Protein AF-A0A967R599-F1 (afdb_monomer)

Foldseek 3Di:
DALLVVCVVLPQAAQAEEEEEDDDPVSSVSNLVSSVVRNYAYEYDYPPDDPVVVVVSCVVQLHQWYQHNNDIDGDPGDHGDDGQFRYWYWDPDPDDDTDTDTDGD

pLDDT: mean 87.46, std 14.11, range [46.03, 98.25]

Nearest PDB structures (foldseek):
  7wew-assembly1_A  TM=8.586E-01  e=8.629E-07  Streptomyces noursei
  8glc-assembly1_B  TM=7.553E-01  e=8.028E-06  Actinoplanes
  5n9w-assembly2_B  TM=7.650E-01  e=1.449E-05  Streptomyces sp.
  5c5h-assembly1_A  TM=7.535E-01  e=5.072E-06  Escherichia coli K-12
  6vhu-assembly2_B  TM=7.186E-01  e=7.469E-05  Klebsiella oxytoca

Structure (mmCIF, N/CA/C/O backbone):
data_AF-A0A967R599-F1
#
_entry.id   AF-A0A967R599-F1
#
loop_
_atom_site.group_PDB
_atom_site.id
_atom_site.type_symbol
_atom_site.label_atom_id
_atom_site.label_alt_id
_atom_site.label_comp_id
_atom_site.label_asym_id
_atom_site.label_entity_id
_atom_site.label_seq_id
_atom_site.pdbx_PDB_ins_code
_atom_site.Cartn_x
_atom_site.Cartn_y
_atom_site.Cartn_z
_atom_site.occupancy
_atom_site.B_iso_or_equiv
_atom_site.auth_seq_id
_atom_site.auth_comp_id
_atom_site.auth_asym_id
_atom_site.auth_atom_id
_atom_site.pdbx_PDB_model_num
ATOM 1 N N . ILE A 1 1 ? -6.708 -11.224 -14.128 1.00 74.31 1 ILE A N 1
ATOM 2 C CA . ILE A 1 1 ? -7.039 -10.613 -12.822 1.00 74.31 1 ILE A CA 1
ATOM 3 C C . ILE A 1 1 ? -6.310 -9.278 -12.775 1.00 74.31 1 ILE A C 1
ATOM 5 O O . ILE A 1 1 ? -5.097 -9.283 -12.961 1.00 74.31 1 ILE A O 1
ATOM 9 N N . GLY A 1 2 ? -7.021 -8.155 -12.669 1.00 92.75 2 GLY A N 1
ATOM 10 C CA . GLY A 1 2 ? -6.388 -6.825 -12.622 1.00 92.75 2 GLY A CA 1
ATOM 11 C C . GLY A 1 2 ? -5.787 -6.520 -11.244 1.00 92.75 2 GLY A C 1
ATOM 12 O O . GLY A 1 2 ? -6.181 -7.140 -10.258 1.00 92.75 2 GLY A O 1
ATOM 13 N N . LEU A 1 3 ? -4.883 -5.540 -11.141 1.00 95.31 3 LEU A N 1
ATOM 14 C CA . LEU A 1 3 ? -4.215 -5.197 -9.872 1.00 95.31 3 LEU A CA 1
ATOM 15 C C . LEU A 1 3 ? -5.211 -4.857 -8.745 1.00 95.31 3 LEU A C 1
ATOM 17 O O . LEU A 1 3 ? -5.090 -5.359 -7.632 1.00 95.31 3 LEU A O 1
ATOM 21 N N . GLY A 1 4 ? -6.261 -4.082 -9.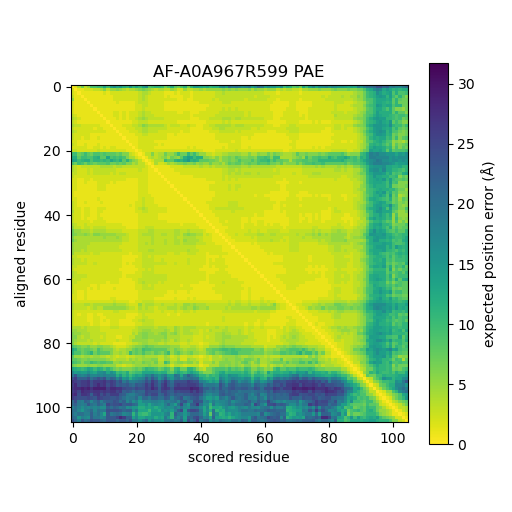037 1.00 95.69 4 GLY A N 1
ATOM 22 C CA . GLY A 1 4 ? -7.300 -3.753 -8.048 1.00 95.69 4 GLY A CA 1
ATOM 23 C C . GLY A 1 4 ? -8.132 -4.959 -7.589 1.00 95.69 4 GLY A C 1
ATOM 24 O O . GLY A 1 4 ? -8.656 -4.976 -6.479 1.00 95.69 4 GLY A O 1
ATOM 25 N N . GLU A 1 5 ? -8.267 -5.987 -8.424 1.00 96.38 5 GLU A N 1
ATOM 26 C CA . GLU A 1 5 ? -8.946 -7.236 -8.063 1.00 96.38 5 GLU A CA 1
ATOM 27 C C . GLU A 1 5 ? -8.036 -8.114 -7.193 1.00 96.38 5 GLU A C 1
ATOM 29 O O . GLU A 1 5 ? -8.480 -8.635 -6.172 1.00 96.38 5 GLU A O 1
ATOM 34 N N . GLN A 1 6 ? -6.741 -8.185 -7.522 1.00 97.50 6 GLN A N 1
ATOM 35 C CA . GLN A 1 6 ? -5.735 -8.846 -6.685 1.00 97.50 6 GLN A CA 1
ATOM 36 C C . GLN A 1 6 ? -5.655 -8.216 -5.288 1.00 97.50 6 GLN A C 1
ATOM 38 O O . GLN A 1 6 ? -5.615 -8.937 -4.294 1.00 97.50 6 GLN A O 1
ATOM 43 N N . LEU A 1 7 ? -5.693 -6.882 -5.197 1.00 97.94 7 LEU A N 1
ATOM 44 C CA . LEU A 1 7 ? -5.690 -6.159 -3.923 1.00 97.94 7 LEU A CA 1
ATOM 45 C C . LEU A 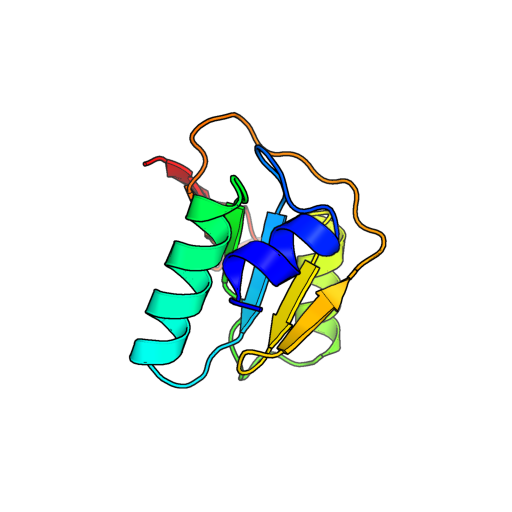1 7 ? -6.905 -6.519 -3.055 1.00 97.94 7 LEU A C 1
ATOM 47 O O . LEU A 1 7 ? -6.748 -6.846 -1.878 1.00 97.94 7 LEU A O 1
ATOM 51 N N . ARG A 1 8 ? -8.112 -6.552 -3.633 1.00 97.50 8 ARG A N 1
ATOM 52 C CA . ARG A 1 8 ? -9.315 -6.989 -2.902 1.00 97.50 8 ARG A CA 1
ATOM 53 C C . ARG A 1 8 ? -9.225 -8.452 -2.470 1.00 97.50 8 ARG A C 1
ATOM 55 O O . ARG A 1 8 ? -9.576 -8.769 -1.336 1.00 97.50 8 ARG A O 1
ATOM 62 N N . ALA A 1 9 ? -8.70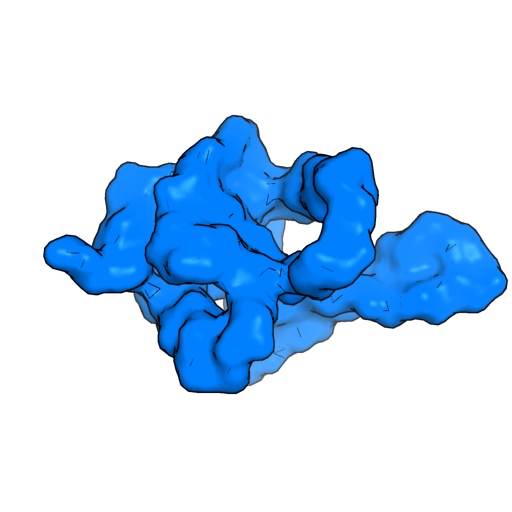0 -9.329 -3.328 1.00 97.25 9 ALA A N 1
ATOM 63 C CA . ALA A 1 9 ? -8.522 -10.746 -3.011 1.00 97.25 9 ALA A CA 1
ATOM 64 C C . ALA A 1 9 ? -7.587 -10.974 -1.810 1.00 97.25 9 ALA A C 1
ATOM 66 O O . ALA A 1 9 ? -7.794 -11.909 -1.038 1.00 97.25 9 ALA A O 1
ATOM 67 N N . VAL A 1 10 ? -6.595 -10.100 -1.604 1.00 96.69 10 VAL A N 1
ATOM 68 C CA . VAL A 1 10 ? -5.712 -10.151 -0.427 1.00 96.69 10 VAL A CA 1
ATOM 69 C C . VAL A 1 10 ? -6.235 -9.362 0.775 1.00 96.69 10 VAL A C 1
ATOM 71 O O . VAL A 1 10 ? -5.534 -9.281 1.781 1.00 96.69 10 VAL A O 1
ATOM 74 N N . GLY A 1 11 ? -7.469 -8.854 0.733 1.00 95.25 11 GLY A N 1
ATOM 75 C CA . GLY A 1 11 ? -8.142 -8.228 1.875 1.00 95.25 11 GLY A CA 1
ATOM 76 C C . GLY A 1 11 ? -7.984 -6.711 1.980 1.00 95.25 11 GLY A C 1
ATOM 77 O O . GLY A 1 11 ? -8.266 -6.157 3.044 1.00 95.25 11 GLY A O 1
ATOM 78 N N . VAL A 1 12 ? -7.548 -6.036 0.913 1.00 97.56 12 VAL A N 1
ATOM 79 C CA . VAL A 1 12 ? -7.617 -4.571 0.834 1.00 97.56 12 VAL A CA 1
ATOM 80 C C . VAL A 1 12 ? -9.080 -4.152 0.696 1.00 97.56 12 VAL A C 1
ATOM 82 O O . VAL A 1 12 ? -9.814 -4.672 -0.146 1.00 97.56 12 VAL A O 1
ATOM 85 N N . GLY A 1 13 ? -9.485 -3.216 1.546 1.00 94.50 13 GLY A N 1
ATOM 86 C CA . GLY A 1 13 ? -10.804 -2.598 1.578 1.00 94.50 13 GLY A CA 1
ATOM 87 C C . GLY A 1 13 ? -10.691 -1.180 2.131 1.00 94.50 13 GLY A C 1
ATOM 88 O O . GLY A 1 13 ? -9.585 -0.650 2.232 1.00 94.50 13 GLY A O 1
ATOM 89 N N . GLU A 1 14 ? -11.819 -0.590 2.518 1.00 96.06 14 GLU A N 1
ATOM 90 C CA . GLU A 1 14 ? -11.890 0.798 2.987 1.00 96.06 14 GLU A CA 1
ATOM 91 C C . GLU A 1 14 ? -10.855 1.111 4.083 1.00 96.06 14 GLU A C 1
ATOM 93 O O . GLU A 1 14 ? -10.771 0.420 5.103 1.00 96.06 14 GLU A O 1
ATOM 98 N N . GLY A 1 15 ? -10.027 2.127 3.831 1.00 95.19 15 GLY A N 1
ATOM 99 C CA . GLY A 1 15 ? -9.013 2.623 4.758 1.00 95.19 15 GLY A CA 1
ATOM 100 C C . GLY A 1 15 ? -7.788 1.718 4.925 1.00 95.19 15 GLY A C 1
ATOM 101 O O . GLY A 1 15 ? -6.916 2.036 5.731 1.00 95.19 15 GLY A O 1
ATOM 102 N N . ALA A 1 16 ? -7.686 0.591 4.212 1.00 97.62 16 ALA A N 1
ATOM 103 C CA . ALA A 1 16 ? -6.576 -0.350 4.371 1.00 97.62 16 ALA A CA 1
ATOM 104 C C . ALA A 1 16 ? -5.259 0.212 3.786 1.00 97.62 16 ALA A C 1
ATOM 106 O O . ALA A 1 16 ? -5.201 0.457 2.580 1.00 97.62 16 ALA A O 1
ATOM 107 N N . PRO A 1 17 ? -4.182 0.372 4.578 1.00 97.75 17 PRO A N 1
ATOM 108 C CA . PRO A 1 17 ? -2.903 0.850 4.071 1.00 97.75 17 PRO A CA 1
ATOM 109 C C . PRO A 1 17 ? -2.213 -0.198 3.191 1.00 97.75 17 PRO A C 1
ATOM 111 O O . PRO A 1 17 ? -2.131 -1.381 3.538 1.00 97.75 17 PRO A O 1
ATOM 114 N N . VAL A 1 18 ? -1.690 0.252 2.053 1.00 98.19 18 VAL A N 1
ATOM 115 C CA . VAL A 1 18 ? -0.979 -0.563 1.067 1.00 98.19 18 VAL A CA 1
ATOM 116 C C . VAL 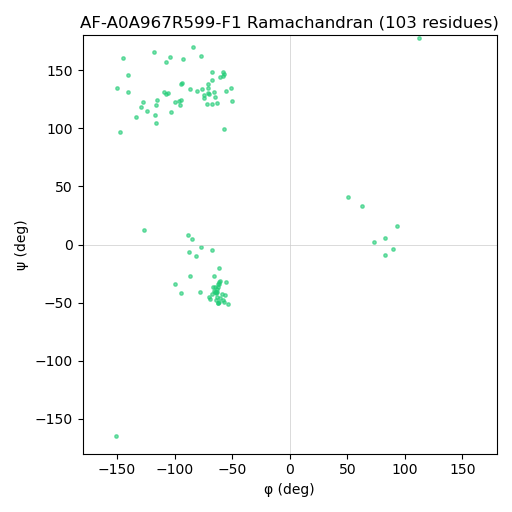A 1 18 ? 0.347 0.103 0.727 1.00 98.19 18 VAL A C 1
ATOM 118 O O . VAL A 1 18 ? 0.381 1.208 0.190 1.00 98.19 18 VAL A O 1
ATOM 121 N N . GLY A 1 19 ? 1.449 -0.590 1.010 1.00 97.31 19 GLY A N 1
ATOM 122 C CA . GLY A 1 19 ? 2.772 -0.171 0.554 1.00 97.31 19 GLY A CA 1
ATOM 123 C C . GLY A 1 19 ? 2.873 -0.234 -0.961 1.00 97.31 19 GLY A C 1
ATOM 124 O O . GLY A 1 19 ? 2.527 -1.257 -1.540 1.00 97.31 19 GLY A O 1
ATOM 125 N N . VAL A 1 20 ? 3.367 0.822 -1.595 1.00 96.88 20 VAL A N 1
ATOM 126 C CA . VAL A 1 20 ? 3.579 0.880 -3.043 1.00 96.88 20 VAL A CA 1
ATOM 127 C C . VAL A 1 20 ? 5.033 1.225 -3.319 1.00 96.88 20 VAL A C 1
ATOM 129 O O . VAL A 1 20 ? 5.487 2.327 -3.011 1.00 96.88 20 VAL A O 1
ATOM 132 N N . ARG A 1 21 ? 5.751 0.276 -3.920 1.00 94.88 21 ARG A N 1
ATOM 133 C CA . ARG A 1 21 ? 7.093 0.455 -4.467 1.00 94.88 21 ARG A CA 1
ATOM 134 C C . ARG A 1 21 ? 7.043 0.217 -5.972 1.00 94.88 21 ARG A C 1
ATOM 136 O O . ARG A 1 21 ? 6.824 -0.900 -6.431 1.00 94.88 21 ARG A O 1
ATOM 143 N N . ALA A 1 22 ? 7.245 1.283 -6.734 1.00 85.06 22 ALA A N 1
ATOM 144 C CA . ALA A 1 22 ? 7.342 1.233 -8.185 1.00 85.06 22 ALA A CA 1
ATOM 145 C C . ALA A 1 22 ? 8.446 2.187 -8.654 1.00 85.06 22 ALA A C 1
ATOM 147 O O . ALA A 1 22 ? 8.707 3.214 -8.018 1.00 85.06 22 ALA A O 1
ATOM 148 N N . VAL A 1 23 ? 9.129 1.800 -9.729 1.00 77.31 23 VAL A N 1
ATOM 149 C CA . VAL A 1 23 ? 10.293 2.519 -10.267 1.00 77.31 23 VAL A CA 1
ATOM 150 C C . VAL A 1 23 ? 9.888 3.383 -11.464 1.00 77.31 23 VAL A C 1
ATOM 152 O O . VAL A 1 23 ? 10.391 4.497 -11.606 1.00 77.31 23 VAL A O 1
ATOM 155 N N . ASP A 1 24 ? 8.922 2.913 -12.257 1.00 82.12 24 ASP A N 1
ATOM 156 C CA . ASP A 1 24 ? 8.402 3.611 -13.430 1.00 82.12 24 ASP A CA 1
ATOM 157 C C . ASP A 1 24 ? 7.165 4.460 -13.110 1.00 82.12 24 ASP A C 1
ATOM 159 O O . ASP A 1 24 ? 6.256 4.046 -12.389 1.00 82.12 24 ASP A O 1
ATOM 163 N N . GLY A 1 25 ? 7.098 5.664 -13.688 1.00 80.50 25 GLY A N 1
ATOM 164 C CA . GLY A 1 25 ? 6.016 6.618 -13.413 1.00 80.50 25 GLY A CA 1
ATOM 165 C C . GLY A 1 25 ? 4.622 6.111 -13.802 1.00 80.50 25 GLY A C 1
ATOM 166 O O . GLY A 1 25 ? 3.650 6.398 -13.106 1.00 80.50 25 GLY A O 1
ATOM 167 N N . ALA A 1 26 ? 4.512 5.323 -14.877 1.00 89.56 26 ALA A N 1
ATOM 168 C CA . ALA A 1 26 ? 3.245 4.706 -15.275 1.00 89.56 26 ALA A CA 1
ATOM 169 C C . ALA A 1 26 ? 2.787 3.648 -14.258 1.00 89.56 26 ALA A C 1
ATOM 171 O O . ALA A 1 26 ? 1.619 3.638 -13.866 1.00 89.56 26 ALA A O 1
ATOM 172 N N . ASP A 1 27 ? 3.713 2.823 -13.770 1.00 90.19 27 ASP A N 1
ATOM 173 C CA . ASP A 1 27 ? 3.424 1.778 -12.787 1.00 90.19 27 ASP A CA 1
ATOM 174 C C . ASP A 1 27 ? 3.021 2.363 -11.438 1.00 90.19 27 ASP A C 1
ATOM 176 O O . ASP A 1 27 ? 2.104 1.853 -10.796 1.00 90.19 27 ASP A O 1
ATOM 180 N N . VAL A 1 28 ? 3.638 3.480 -11.037 1.00 89.81 28 VAL A N 1
ATOM 181 C CA . VAL A 1 28 ? 3.218 4.241 -9.854 1.00 89.81 28 VAL A CA 1
ATOM 182 C C . VAL A 1 28 ? 1.749 4.653 -9.985 1.00 89.81 28 VAL A C 1
ATOM 184 O O . VAL A 1 28 ? 0.955 4.387 -9.084 1.00 89.81 28 VAL A O 1
ATOM 187 N N . MET A 1 29 ? 1.355 5.239 -11.119 1.00 93.62 29 MET A N 1
ATOM 188 C CA . MET A 1 29 ? -0.026 5.685 -11.335 1.00 93.62 29 MET A CA 1
ATOM 189 C C . MET A 1 29 ? -1.021 4.519 -11.366 1.00 93.62 29 MET A C 1
ATOM 191 O O . MET A 1 29 ? -2.099 4.612 -10.773 1.00 93.62 29 MET A O 1
ATOM 195 N N . ILE A 1 30 ? -0.665 3.404 -12.010 1.00 95.12 30 ILE A N 1
ATOM 196 C CA . ILE A 1 30 ? -1.488 2.185 -12.036 1.00 95.12 30 ILE A CA 1
ATOM 197 C C . ILE A 1 30 ? -1.643 1.617 -10.622 1.00 95.12 30 ILE A C 1
ATOM 199 O O . ILE A 1 30 ? -2.756 1.290 -10.210 1.00 95.12 30 ILE A O 1
ATOM 203 N N . ALA A 1 31 ? -0.557 1.534 -9.852 1.00 95.56 31 ALA A N 1
ATOM 204 C CA . ALA A 1 31 ? -0.591 1.024 -8.489 1.00 95.56 31 ALA A CA 1
ATOM 205 C C . ALA A 1 31 ? -1.442 1.906 -7.569 1.00 95.56 31 ALA A C 1
ATOM 207 O O . ALA A 1 31 ? -2.315 1.391 -6.871 1.00 95.56 31 ALA A O 1
ATOM 208 N N . MET A 1 32 ? -1.250 3.226 -7.606 1.00 95.25 32 MET A N 1
ATOM 209 C CA . MET A 1 32 ? -2.016 4.170 -6.786 1.00 95.25 32 MET A CA 1
ATOM 210 C C . MET A 1 32 ? -3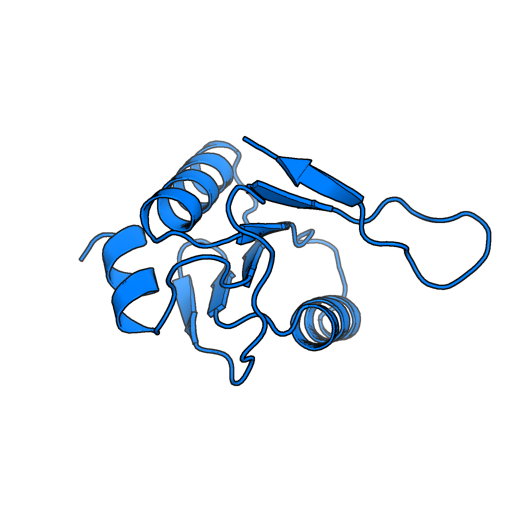.513 4.106 -7.106 1.00 95.25 32 MET A C 1
ATOM 212 O O . MET A 1 32 ? -4.332 3.928 -6.206 1.00 95.25 32 MET A O 1
ATOM 216 N N . THR A 1 33 ? -3.876 4.167 -8.390 1.00 96.19 33 THR A N 1
ATOM 217 C CA . THR A 1 33 ? -5.285 4.097 -8.809 1.00 96.19 33 THR A CA 1
ATOM 218 C C . THR A 1 33 ? -5.926 2.749 -8.486 1.00 96.19 33 THR A C 1
ATOM 220 O O . THR A 1 33 ? -7.084 2.712 -8.075 1.00 96.19 33 THR A O 1
ATOM 223 N N . ALA A 1 34 ? -5.186 1.642 -8.594 1.00 97.25 34 ALA A N 1
ATOM 224 C CA . ALA A 1 34 ? -5.668 0.324 -8.193 1.00 97.25 34 ALA A CA 1
ATOM 225 C C . ALA A 1 34 ? -5.908 0.216 -6.678 1.00 97.25 34 ALA A C 1
ATOM 227 O O . ALA A 1 34 ? -6.910 -0.378 -6.270 1.00 97.25 34 ALA A O 1
ATOM 228 N N . VAL A 1 35 ? -5.027 0.799 -5.856 1.00 97.56 35 VAL A N 1
ATOM 229 C CA . VAL A 1 35 ? -5.186 0.868 -4.394 1.00 97.56 35 VAL A CA 1
ATOM 230 C C . VAL A 1 35 ? -6.432 1.666 -4.026 1.00 97.56 35 VAL A C 1
ATOM 232 O O . VAL A 1 35 ? -7.283 1.147 -3.305 1.00 97.56 35 VAL A O 1
ATOM 235 N N . TRP A 1 36 ? -6.601 2.865 -4.584 1.00 96.75 36 TRP A N 1
ATOM 236 C CA . TRP A 1 36 ? -7.775 3.697 -4.312 1.00 96.75 36 TRP A CA 1
ATOM 237 C C . TRP A 1 36 ? -9.072 3.058 -4.802 1.00 96.75 36 TRP A C 1
ATOM 239 O O . TRP A 1 36 ? -10.068 3.056 -4.086 1.00 96.75 36 TRP A O 1
ATOM 249 N N . ALA A 1 37 ? -9.065 2.433 -5.983 1.00 95.88 37 ALA A N 1
ATOM 250 C CA . ALA A 1 37 ? -10.227 1.701 -6.476 1.00 95.88 37 ALA A CA 1
ATOM 251 C C . ALA A 1 37 ? -10.606 0.533 -5.547 1.00 95.88 37 ALA A C 1
ATOM 253 O O . ALA A 1 37 ? -11.787 0.206 -5.416 1.00 95.88 37 ALA A O 1
ATOM 254 N N . ALA A 1 38 ? -9.626 -0.098 -4.891 1.00 96.38 38 ALA A N 1
ATOM 255 C CA . ALA A 1 38 ? -9.849 -1.120 -3.869 1.00 96.38 38 ALA A CA 1
ATOM 256 C C . ALA A 1 38 ? -10.272 -0.545 -2.498 1.00 96.38 38 ALA A C 1
ATOM 258 O O . ALA A 1 38 ? -10.558 -1.321 -1.590 1.00 96.38 38 ALA A O 1
ATOM 259 N N . GLY A 1 39 ? -10.347 0.783 -2.354 1.00 95.44 39 GLY A N 1
ATOM 260 C CA . GLY A 1 39 ? -10.678 1.487 -1.111 1.00 95.44 39 GLY A CA 1
ATOM 261 C C . GLY A 1 39 ? -9.494 1.665 -0.157 1.00 95.44 39 GLY A C 1
ATOM 262 O O . GLY A 1 39 ? -9.687 2.117 0.969 1.00 95.44 39 GLY A O 1
ATOM 263 N N . GLY A 1 40 ? -8.287 1.290 -0.583 1.00 96.50 40 GLY A N 1
ATOM 264 C CA . GLY A 1 40 ? -7.085 1.355 0.235 1.00 96.50 40 GLY A CA 1
ATOM 265 C C . GLY A 1 40 ? -6.418 2.729 0.240 1.00 96.50 40 GLY A C 1
ATOM 266 O O . GLY A 1 40 ? -6.717 3.604 -0.571 1.00 96.50 40 GLY A O 1
ATOM 267 N N . VAL A 1 41 ? -5.450 2.872 1.140 1.00 97.62 41 VAL A N 1
ATOM 268 C CA . VAL A 1 41 ? -4.625 4.068 1.321 1.00 97.62 41 VAL A CA 1
ATOM 269 C C . VAL A 1 41 ? -3.214 3.781 0.842 1.00 97.62 41 VAL A C 1
ATOM 271 O O . VAL A 1 41 ? -2.617 2.773 1.223 1.00 97.62 41 VAL A O 1
ATOM 274 N N . VAL A 1 42 ? -2.660 4.664 0.017 1.00 97.06 42 VAL A N 1
ATOM 275 C CA . VAL A 1 42 ? -1.303 4.484 -0.501 1.00 97.06 42 VAL A CA 1
ATOM 276 C C . VAL A 1 42 ? -0.284 4.830 0.579 1.00 97.06 42 VAL A C 1
ATOM 278 O O . VAL A 1 42 ? -0.366 5.869 1.231 1.00 97.06 42 VAL A O 1
ATOM 281 N N . ILE A 1 43 ? 0.711 3.963 0.718 1.00 95.75 43 ILE A N 1
ATOM 282 C CA . ILE A 1 43 ? 1.917 4.180 1.500 1.00 95.75 43 ILE A CA 1
ATOM 283 C C . ILE A 1 43 ? 3.107 4.177 0.524 1.00 95.75 43 ILE A C 1
ATOM 285 O O . ILE A 1 43 ? 3.484 3.107 0.039 1.00 95.75 43 ILE A O 1
ATOM 289 N N . PRO A 1 44 ? 3.703 5.330 0.181 1.00 93.50 44 PRO A N 1
ATOM 290 C CA . PRO A 1 44 ? 4.760 5.396 -0.812 1.00 93.50 44 PRO A CA 1
ATOM 291 C C . PRO A 1 44 ? 6.055 4.844 -0.214 1.00 93.50 44 PRO A C 1
ATOM 293 O O . PRO A 1 44 ? 6.519 5.290 0.836 1.00 93.50 44 PRO A O 1
ATOM 296 N N . VAL A 1 45 ? 6.653 3.873 -0.896 1.00 92.62 45 VAL A N 1
ATOM 297 C CA . VAL A 1 45 ? 7.917 3.259 -0.496 1.00 92.62 45 VAL A CA 1
ATOM 298 C C . VAL A 1 45 ? 8.962 3.561 -1.559 1.00 92.62 45 VAL A C 1
ATOM 300 O O . VAL A 1 45 ? 8.831 3.172 -2.719 1.00 92.62 45 VAL A O 1
ATOM 303 N N . ASN A 1 46 ? 10.034 4.244 -1.161 1.00 88.56 46 ASN A N 1
ATOM 304 C CA . ASN A 1 46 ? 11.134 4.547 -2.068 1.00 88.56 46 ASN A CA 1
ATOM 305 C C . ASN A 1 46 ? 11.921 3.267 -2.397 1.00 88.56 46 ASN A C 1
ATOM 307 O O . ASN A 1 46 ? 12.352 2.540 -1.501 1.00 88.56 46 ASN A O 1
ATOM 311 N N . HIS A 1 47 ? 12.164 3.014 -3.686 1.00 87.06 47 HIS A N 1
ATOM 312 C CA . HIS A 1 47 ? 12.920 1.846 -4.148 1.00 87.06 47 HIS A CA 1
ATOM 313 C C . HIS A 1 47 ? 14.369 1.795 -3.648 1.00 87.06 47 HIS A C 1
ATOM 315 O O . HIS A 1 47 ? 14.971 0.726 -3.623 1.00 87.06 47 HIS A O 1
ATOM 321 N N . ARG A 1 48 ? 14.920 2.936 -3.223 1.00 87.06 48 ARG A N 1
ATOM 322 C CA . ARG A 1 48 ? 16.283 3.054 -2.691 1.00 87.06 48 ARG A CA 1
ATOM 323 C C . ARG A 1 48 ? 16.378 2.801 -1.188 1.00 87.06 48 ARG A C 1
ATOM 325 O O . ARG A 1 48 ? 17.488 2.783 -0.662 1.00 87.06 48 ARG A O 1
ATOM 332 N N . TRP A 1 49 ? 15.254 2.643 -0.486 1.00 89.25 49 TRP A N 1
ATOM 333 C CA . TRP A 1 49 ? 15.277 2.378 0.950 1.00 89.25 49 TRP A CA 1
ATOM 334 C C . TRP A 1 49 ? 15.780 0.960 1.251 1.00 89.25 49 TRP A C 1
ATOM 336 O O . TRP A 1 49 ? 15.368 0.004 0.584 1.00 89.25 49 TRP A O 1
ATOM 346 N N . PRO A 1 50 ? 16.629 0.783 2.281 1.00 92.50 50 PRO A N 1
ATOM 347 C CA . PRO A 1 50 ? 16.993 -0.535 2.777 1.00 92.50 50 PRO A CA 1
ATOM 348 C C . PRO A 1 50 ? 15.757 -1.339 3.199 1.00 92.50 50 PRO A C 1
ATOM 350 O O . PRO A 1 50 ? 14.805 -0.799 3.763 1.00 92.50 50 PRO A O 1
ATOM 353 N N . ALA A 1 51 ? 15.800 -2.661 3.025 1.00 92.75 51 ALA A N 1
ATOM 354 C CA . ALA A 1 51 ? 14.680 -3.546 3.365 1.00 92.75 51 ALA A CA 1
ATOM 355 C C . ALA A 1 51 ? 14.208 -3.416 4.828 1.00 92.75 51 ALA A C 1
ATOM 357 O O . ALA A 1 51 ? 13.019 -3.565 5.111 1.00 92.75 51 ALA A O 1
ATOM 358 N N . ALA A 1 52 ? 15.122 -3.113 5.755 1.00 91.75 52 ALA A N 1
ATOM 359 C CA . ALA A 1 52 ? 14.791 -2.887 7.160 1.00 91.75 52 ALA A CA 1
ATOM 360 C C . ALA A 1 52 ? 13.894 -1.652 7.361 1.00 91.75 52 ALA A C 1
ATOM 362 O O . ALA A 1 52 ? 12.933 -1.717 8.128 1.00 91.75 52 ALA A O 1
ATOM 363 N N . GLU A 1 53 ? 14.173 -0.561 6.642 1.00 91.88 53 GLU A N 1
ATOM 364 C CA . GLU A 1 53 ? 13.401 0.685 6.688 1.00 91.88 53 GLU A CA 1
ATOM 365 C C . GLU A 1 53 ? 12.027 0.497 6.041 1.00 91.88 53 GLU A C 1
ATOM 367 O O . GLU A 1 53 ? 11.011 0.808 6.660 1.00 91.88 53 GLU A O 1
ATOM 372 N N . VAL A 1 54 ? 11.984 -0.152 4.870 1.00 94.31 54 VAL A N 1
ATOM 373 C CA . VAL A 1 54 ? 10.733 -0.569 4.213 1.00 94.31 54 VAL A CA 1
ATOM 374 C C . VAL A 1 54 ? 9.872 -1.393 5.171 1.00 94.31 54 VAL A C 1
ATOM 376 O O . VAL A 1 54 ? 8.703 -1.087 5.395 1.00 94.31 54 VAL A O 1
ATOM 379 N N . GLY A 1 55 ? 10.452 -2.425 5.786 1.00 94.44 55 GLY A N 1
ATOM 380 C CA . GLY A 1 55 ? 9.743 -3.273 6.737 1.00 94.44 55 GLY A CA 1
ATOM 381 C C . GLY A 1 55 ? 9.267 -2.510 7.973 1.00 94.44 55 GLY A C 1
ATOM 382 O O . GLY A 1 55 ? 8.178 -2.789 8.469 1.00 94.44 55 GLY A O 1
ATOM 383 N N . SER A 1 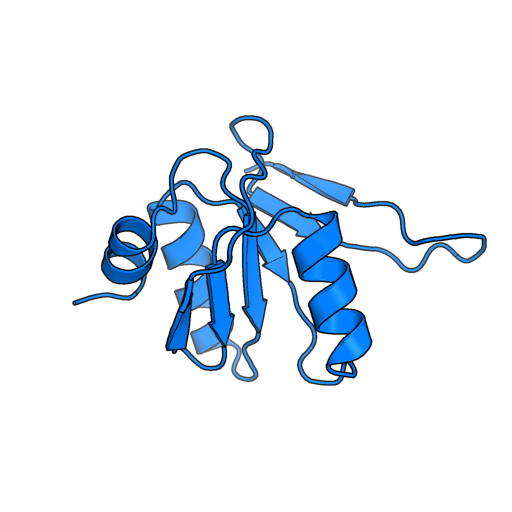56 ? 10.052 -1.547 8.465 1.00 92.81 56 SER A N 1
ATOM 384 C CA . SER A 1 56 ? 9.648 -0.683 9.577 1.00 92.81 56 SER A CA 1
ATOM 385 C C . SER A 1 56 ? 8.421 0.143 9.215 1.00 92.81 56 SER A C 1
ATOM 387 O O . SER A 1 56 ? 7.431 0.095 9.935 1.00 92.81 56 SER A O 1
ATOM 389 N N . VAL A 1 57 ? 8.448 0.817 8.067 1.00 93.00 57 VAL A N 1
ATOM 390 C CA . VAL A 1 57 ? 7.337 1.628 7.561 1.00 93.00 57 VAL A CA 1
ATOM 391 C C . VAL A 1 57 ? 6.057 0.803 7.390 1.00 93.00 57 VAL A C 1
ATOM 393 O O . VAL A 1 57 ? 4.992 1.192 7.875 1.00 93.00 57 VAL A O 1
ATOM 396 N N . LEU A 1 58 ? 6.153 -0.368 6.755 1.00 95.62 58 LEU A N 1
ATOM 397 C CA . LEU A 1 58 ? 4.996 -1.241 6.537 1.00 95.62 58 LEU A CA 1
ATOM 398 C C . LEU A 1 58 ? 4.396 -1.741 7.858 1.00 95.62 58 LEU A C 1
ATOM 400 O O . LEU A 1 58 ? 3.176 -1.813 7.991 1.00 95.62 58 LEU A O 1
ATOM 404 N N . ARG A 1 59 ? 5.235 -2.056 8.855 1.00 95.44 59 ARG A N 1
ATOM 405 C CA . ARG A 1 59 ? 4.759 -2.458 10.187 1.00 95.44 59 ARG A CA 1
ATOM 406 C C . ARG A 1 59 ? 4.117 -1.297 10.935 1.00 95.44 59 ARG A C 1
ATOM 408 O O . ARG A 1 59 ? 3.035 -1.472 11.480 1.00 95.44 59 ARG A O 1
ATOM 415 N N . THR A 1 60 ? 4.755 -0.128 10.949 1.00 93.12 60 THR A N 1
ATOM 416 C CA . THR A 1 60 ? 4.256 1.056 11.664 1.00 93.12 60 THR A CA 1
ATOM 417 C C . THR A 1 60 ? 2.913 1.535 11.114 1.00 93.12 60 THR A C 1
ATOM 419 O O . THR A 1 60 ? 2.068 1.980 11.880 1.00 93.12 60 THR A O 1
ATOM 422 N N . THR A 1 61 ? 2.685 1.398 9.807 1.00 92.56 61 THR A N 1
ATOM 423 C CA . THR A 1 61 ? 1.394 1.725 9.171 1.00 92.56 61 THR A CA 1
ATOM 424 C C . THR A 1 61 ? 0.348 0.623 9.290 1.00 92.56 61 THR A C 1
ATOM 426 O O . THR A 1 61 ? -0.811 0.839 8.954 1.00 92.56 61 THR A O 1
ATOM 429 N N . GLY A 1 62 ? 0.728 -0.573 9.747 1.00 96.31 62 GLY A N 1
ATOM 430 C CA . GLY A 1 62 ? -0.161 -1.730 9.753 1.00 96.31 62 GLY A CA 1
ATOM 431 C C . GLY A 1 62 ? -0.595 -2.155 8.347 1.00 96.31 62 GLY A C 1
ATOM 432 O O . GLY A 1 62 ? -1.726 -2.616 8.187 1.00 96.31 62 GLY A O 1
ATOM 433 N N . ALA A 1 63 ? 0.270 -1.984 7.340 1.00 97.62 63 ALA A N 1
ATOM 434 C CA . ALA A 1 63 ? -0.045 -2.250 5.939 1.00 97.62 63 ALA A CA 1
ATOM 435 C C . ALA A 1 63 ? -0.560 -3.683 5.725 1.00 97.62 63 ALA A C 1
ATOM 437 O O . ALA A 1 63 ? 0.044 -4.651 6.187 1.00 97.62 63 ALA A O 1
ATOM 438 N N . VAL A 1 64 ? -1.667 -3.812 4.991 1.00 98.12 64 VAL A N 1
ATOM 439 C CA . VAL A 1 64 ? -2.349 -5.090 4.702 1.00 98.12 64 VAL A CA 1
ATOM 440 C C . VAL A 1 64 ? -1.747 -5.774 3.474 1.00 98.12 64 VAL A C 1
ATOM 442 O O . VAL A 1 64 ? -1.773 -6.998 3.341 1.00 98.12 64 VAL A O 1
ATOM 445 N N . ALA A 1 65 ? -1.181 -4.987 2.562 1.00 98.25 65 ALA A N 1
ATOM 446 C CA . ALA A 1 65 ? -0.539 -5.481 1.356 1.00 98.25 65 ALA A CA 1
ATOM 447 C C . ALA A 1 65 ? 0.671 -4.622 0.976 1.00 98.25 65 ALA A C 1
ATOM 449 O O . ALA A 1 65 ? 0.804 -3.468 1.389 1.00 98.25 65 ALA A O 1
ATOM 450 N N . PHE A 1 66 ? 1.545 -5.201 0.161 1.00 98.00 66 PHE A N 1
ATOM 451 C CA . PHE A 1 66 ? 2.658 -4.522 -0.481 1.00 98.00 66 PHE A CA 1
ATOM 452 C C . PHE A 1 66 ? 2.611 -4.793 -1.983 1.00 98.00 66 PHE A C 1
ATOM 454 O O . PHE A 1 66 ? 2.606 -5.953 -2.394 1.00 98.00 66 PHE A O 1
ATOM 461 N N . VAL A 1 67 ? 2.553 -3.726 -2.773 1.00 97.44 67 VAL A N 1
ATOM 462 C CA . VAL A 1 67 ? 2.721 -3.739 -4.224 1.00 97.44 67 VAL A CA 1
ATOM 463 C C . VAL A 1 67 ? 4.172 -3.409 -4.522 1.00 97.44 67 VAL A C 1
ATOM 465 O O . VAL A 1 67 ? 4.653 -2.338 -4.152 1.00 97.44 67 VAL A O 1
ATOM 468 N N . ASP A 1 68 ? 4.851 -4.330 -5.187 1.00 95.06 68 ASP A N 1
ATOM 469 C CA . ASP A 1 68 ? 6.269 -4.235 -5.500 1.00 95.06 68 ASP A CA 1
ATOM 470 C C . ASP A 1 68 ? 6.488 -4.605 -6.958 1.00 95.06 68 ASP A C 1
ATOM 472 O O . A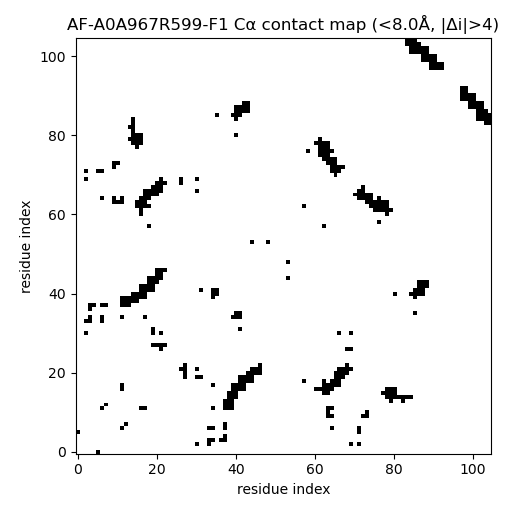SP A 1 68 ? 6.258 -5.755 -7.330 1.00 95.06 68 ASP A O 1
ATOM 476 N N . GLU A 1 69 ? 6.837 -3.621 -7.789 1.00 87.75 69 GLU A N 1
ATOM 477 C CA . GLU A 1 69 ? 7.024 -3.820 -9.237 1.00 87.75 69 GLU A CA 1
ATOM 478 C C . GLU A 1 69 ? 5.815 -4.538 -9.884 1.00 87.75 69 GLU A C 1
ATOM 480 O O . GLU A 1 69 ? 5.939 -5.452 -10.695 1.00 87.75 69 GLU A O 1
ATOM 485 N N . GLY A 1 70 ? 4.603 -4.152 -9.459 1.00 85.94 70 GLY A N 1
ATOM 486 C CA . GLY A 1 70 ? 3.334 -4.711 -9.938 1.00 85.94 70 GLY A CA 1
ATOM 487 C C . GLY A 1 70 ? 2.896 -6.024 -9.272 1.00 85.94 70 GLY A C 1
ATOM 488 O O . GLY A 1 70 ? 1.752 -6.440 -9.460 1.00 85.94 70 GLY A O 1
ATOM 489 N N . ALA A 1 71 ? 3.740 -6.659 -8.455 1.00 93.06 71 ALA A N 1
ATOM 490 C CA . ALA A 1 71 ? 3.383 -7.863 -7.710 1.00 93.06 71 ALA A CA 1
ATOM 491 C C . ALA A 1 71 ? 2.714 -7.524 -6.370 1.00 93.06 71 ALA A C 1
ATOM 493 O O . ALA A 1 71 ? 3.207 -6.695 -5.609 1.00 93.06 71 ALA A O 1
ATOM 494 N N . VAL A 1 72 ? 1.610 -8.206 -6.049 1.00 97.00 72 VAL A N 1
ATOM 495 C CA . VAL A 1 72 ? 0.894 -8.041 -4.774 1.00 97.00 72 VAL A CA 1
ATOM 496 C C . VAL A 1 72 ? 1.333 -9.107 -3.776 1.00 97.00 72 VAL A C 1
ATOM 498 O O . VAL A 1 72 ? 1.168 -10.304 -4.013 1.00 97.00 72 VAL A O 1
ATOM 501 N N . ARG A 1 73 ? 1.811 -8.673 -2.611 1.00 97.12 73 ARG A N 1
ATOM 502 C CA . ARG A 1 73 ? 2.080 -9.527 -1.452 1.00 97.12 73 ARG A CA 1
ATOM 503 C C . ARG A 1 73 ? 1.152 -9.157 -0.304 1.00 97.12 73 ARG A C 1
ATOM 505 O O . ARG A 1 73 ? 1.148 -8.012 0.142 1.00 97.12 73 ARG A O 1
ATOM 512 N N . ARG A 1 74 ? 0.401 -10.134 0.208 1.00 97.56 74 ARG A N 1
ATOM 513 C CA . ARG A 1 74 ? -0.357 -9.978 1.456 1.00 97.56 74 ARG A CA 1
ATOM 514 C C . ARG A 1 74 ? 0.604 -9.844 2.639 1.00 97.56 74 ARG A C 1
ATOM 516 O O . ARG A 1 74 ? 1.626 -10.528 2.686 1.00 97.56 74 ARG A O 1
ATOM 523 N N . LEU A 1 75 ? 0.258 -8.979 3.581 1.00 97.31 75 LEU A N 1
ATOM 524 C CA . LEU A 1 75 ? 0.940 -8.794 4.857 1.00 97.31 75 LEU A CA 1
ATOM 525 C C . LEU A 1 75 ? -0.022 -9.122 6.009 1.00 97.31 75 LEU A C 1
ATOM 527 O O . LEU A 1 75 ? -1.236 -9.185 5.819 1.00 97.31 75 LEU A O 1
ATOM 531 N N . ASP A 1 76 ? 0.523 -9.287 7.213 1.00 96.19 76 ASP A N 1
ATOM 532 C CA . ASP A 1 76 ? -0.260 -9.573 8.426 1.00 96.19 76 ASP A CA 1
ATOM 533 C C . ASP A 1 76 ? -0.809 -8.305 9.106 1.00 96.19 76 ASP A C 1
ATOM 535 O O . ASP A 1 76 ? -1.387 -8.369 10.192 1.00 96.19 76 ASP A O 1
ATOM 539 N N . GLY A 1 77 ? -0.614 -7.135 8.490 1.00 94.81 77 GLY A N 1
ATOM 540 C CA . GLY A 1 77 ? -1.123 -5.873 9.006 1.00 94.81 77 GLY A CA 1
ATOM 541 C C . GLY A 1 77 ? -2.648 -5.800 8.964 1.00 94.81 77 GLY A C 1
ATOM 542 O O . GLY A 1 77 ? -3.314 -6.360 8.093 1.00 94.81 77 GLY A O 1
ATOM 543 N N . THR A 1 78 ? -3.206 -5.084 9.933 1.00 94.88 78 THR A N 1
ATOM 544 C CA . THR A 1 78 ? -4.653 -4.891 10.111 1.00 94.88 78 THR A CA 1
ATOM 545 C C . THR A 1 78 ? -5.025 -3.412 10.209 1.00 94.88 78 THR A C 1
ATOM 547 O O . THR A 1 78 ? -6.156 -3.087 10.565 1.00 94.88 78 THR A O 1
ATOM 550 N N . GLY A 1 79 ? -4.093 -2.514 9.869 1.00 93.38 79 GLY A N 1
ATOM 551 C CA . GLY A 1 79 ? -4.260 -1.069 9.987 1.00 93.38 79 GLY A CA 1
ATOM 552 C C . GLY A 1 79 ? -5.457 -0.557 9.194 1.00 93.38 79 GLY A C 1
ATOM 553 O O . GLY A 1 79 ? -5.822 -1.117 8.156 1.00 93.38 79 GLY A O 1
ATOM 554 N N . ARG A 1 80 ? -6.088 0.503 9.694 1.00 95.19 80 ARG A N 1
ATOM 555 C CA . ARG A 1 80 ? -7.174 1.219 9.025 1.00 95.19 80 ARG A CA 1
ATOM 556 C C . ARG A 1 80 ? -6.990 2.709 9.266 1.00 95.19 80 ARG A C 1
ATOM 558 O O . ARG A 1 80 ? -6.755 3.116 10.400 1.00 95.19 80 ARG A O 1
ATOM 565 N N . HIS A 1 81 ? -7.077 3.485 8.199 1.00 91.94 81 HIS A N 1
ATOM 566 C CA . HIS A 1 81 ? -7.085 4.940 8.239 1.00 91.94 81 HIS A CA 1
ATOM 567 C C . HIS A 1 81 ? -8.500 5.467 8.017 1.00 91.94 81 HIS A C 1
ATOM 569 O O . HIS A 1 81 ? -9.357 4.753 7.490 1.00 91.94 81 HIS A O 1
ATOM 575 N N . ASP A 1 82 ? -8.719 6.719 8.410 1.00 88.81 82 ASP A N 1
ATOM 576 C CA . ASP A 1 82 ? -10.019 7.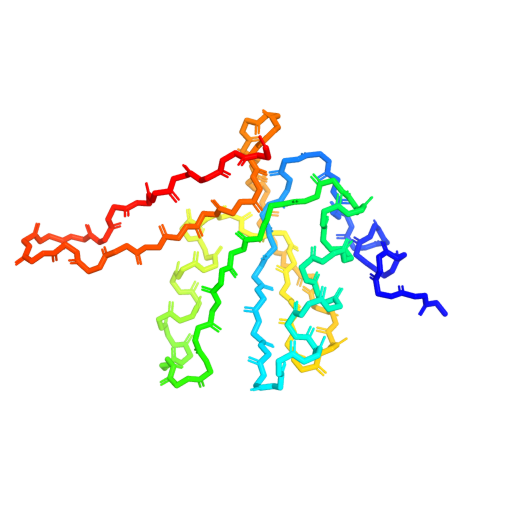365 8.295 1.00 88.81 82 ASP A CA 1
ATOM 577 C C . ASP A 1 82 ? -10.508 7.391 6.837 1.00 88.81 82 ASP A C 1
ATOM 579 O O . ASP A 1 82 ? -9.694 7.560 5.910 1.00 88.81 82 ASP A O 1
ATOM 583 N N . PRO A 1 83 ? -11.830 7.261 6.617 1.00 79.19 83 PRO A N 1
ATOM 584 C CA . PRO A 1 83 ? -12.423 7.382 5.293 1.00 79.19 83 PRO A CA 1
ATOM 585 C C . PRO A 1 83 ? -11.983 8.673 4.592 1.00 79.19 83 PRO A C 1
ATOM 587 O O . PRO A 1 83 ? -11.984 9.752 5.181 1.00 79.19 83 PRO A O 1
ATOM 590 N N . GLY A 1 84 ? -11.603 8.561 3.317 1.00 78.00 84 GLY A N 1
ATOM 591 C CA . GLY A 1 84 ? -11.132 9.693 2.509 1.00 78.00 84 GLY A CA 1
ATOM 592 C C . GLY A 1 84 ? -9.622 9.955 2.561 1.00 78.00 84 GLY A C 1
ATOM 593 O O . GLY A 1 84 ? -9.141 10.801 1.806 1.00 78.00 84 GLY A O 1
ATOM 594 N N . THR A 1 85 ? -8.856 9.220 3.377 1.00 87.50 85 THR A N 1
ATOM 595 C CA . THR A 1 85 ? -7.384 9.253 3.326 1.00 87.50 85 THR A CA 1
ATOM 596 C C . THR A 1 85 ? -6.899 8.646 2.006 1.00 87.50 85 THR A C 1
ATOM 598 O O . THR A 1 85 ? -7.159 7.479 1.730 1.00 87.50 85 THR A O 1
ATOM 601 N N . ALA A 1 86 ? -6.170 9.410 1.193 1.00 80.81 86 ALA A N 1
ATOM 602 C CA . ALA A 1 86 ? -5.660 8.960 -0.104 1.00 80.81 86 ALA A CA 1
ATOM 603 C C . ALA A 1 86 ? -4.225 8.414 -0.007 1.00 80.81 86 ALA A C 1
ATOM 605 O O . ALA A 1 86 ? -3.875 7.404 -0.626 1.00 80.81 86 ALA A O 1
ATOM 606 N N . LEU A 1 87 ? -3.379 9.092 0.769 1.00 87.75 87 LEU A N 1
ATOM 607 C CA . LEU A 1 87 ? -1.946 8.825 0.872 1.00 87.75 87 LEU A CA 1
ATOM 608 C C . LEU A 1 87 ? -1.446 9.209 2.266 1.00 87.75 87 LEU A C 1
ATOM 610 O O . LEU A 1 87 ? -1.729 10.312 2.736 1.00 87.75 87 LEU A O 1
ATOM 614 N N . VAL A 1 88 ? -0.645 8.340 2.881 1.00 84.44 88 VAL A N 1
ATOM 615 C CA . VAL A 1 88 ? 0.174 8.692 4.049 1.00 84.44 88 VAL A CA 1
ATOM 616 C C . VAL A 1 88 ? 1.606 8.860 3.573 1.00 84.44 88 VAL A C 1
ATOM 618 O O . VAL A 1 88 ? 2.217 7.896 3.121 1.00 84.44 88 VAL A O 1
ATOM 621 N N . SER A 1 89 ? 2.144 10.073 3.642 1.00 78.56 89 SER A N 1
ATOM 622 C CA . SER A 1 89 ? 3.546 10.338 3.323 1.00 78.56 89 SER A CA 1
ATOM 623 C C . SER A 1 89 ? 4.338 10.626 4.596 1.00 78.56 89 SER A C 1
ATOM 625 O O . SER A 1 89 ? 3.778 11.026 5.612 1.00 78.56 89 SER A O 1
ATOM 627 N N . TRP A 1 90 ? 5.651 10.419 4.555 1.00 67.50 90 TRP A N 1
ATOM 628 C CA . TRP A 1 90 ? 6.549 10.907 5.598 1.00 67.50 90 TRP A CA 1
ATOM 629 C C . TRP A 1 90 ? 7.349 12.063 5.041 1.00 67.50 90 TRP A C 1
ATOM 631 O O . TRP A 1 90 ? 7.992 11.935 3.998 1.00 67.50 90 TRP A O 1
ATOM 641 N N . THR A 1 91 ? 7.370 13.169 5.769 1.00 61.19 91 THR A N 1
ATOM 642 C CA . THR A 1 91 ? 8.412 14.174 5.593 1.00 61.19 91 THR A CA 1
ATOM 643 C C . THR A 1 91 ? 9.513 13.890 6.601 1.00 61.19 91 THR A C 1
ATOM 645 O O . THR A 1 91 ? 9.229 13.573 7.754 1.00 61.19 91 THR A O 1
ATOM 648 N N . SER A 1 92 ? 10.771 13.999 6.177 1.00 52.56 92 SER A N 1
ATOM 649 C CA . SER A 1 92 ? 11.915 13.950 7.089 1.00 52.56 92 SER A CA 1
ATOM 650 C C . SER A 1 92 ? 11.761 15.052 8.140 1.00 52.56 92 SER A C 1
ATOM 652 O O . SER A 1 92 ? 12.079 16.209 7.871 1.00 52.56 92 SER A O 1
ATOM 654 N N . GLY A 1 93 ? 11.285 14.704 9.336 1.00 46.03 93 GLY A N 1
ATOM 655 C CA . GLY A 1 93 ? 11.376 15.578 10.495 1.00 46.03 93 GLY A CA 1
ATOM 656 C C . GLY A 1 93 ? 12.853 15.783 10.806 1.00 46.03 93 GLY A C 1
ATOM 657 O O . GLY A 1 93 ? 13.581 14.820 11.022 1.00 46.03 93 GLY A O 1
ATOM 658 N N . THR A 1 94 ? 13.331 17.025 10.817 1.00 50.75 94 THR A N 1
ATOM 659 C CA . THR A 1 94 ? 14.733 17.321 11.159 1.00 50.7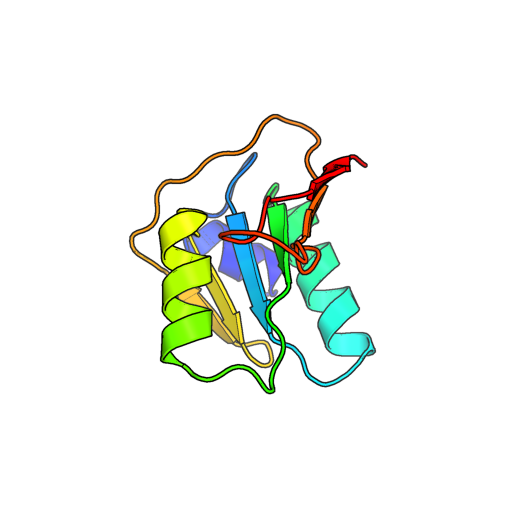5 94 THR A CA 1
ATOM 660 C C . THR A 1 94 ? 15.063 17.025 12.630 1.00 50.75 94 THR A C 1
ATOM 662 O O . THR A 1 94 ? 16.224 17.104 13.020 1.00 50.75 94 THR A O 1
ATOM 665 N N . THR A 1 95 ? 14.067 16.643 13.441 1.00 49.81 95 THR A N 1
ATOM 666 C CA . THR A 1 95 ? 14.214 16.319 14.862 1.00 49.81 95 THR A CA 1
ATOM 667 C C . THR A 1 95 ? 13.201 15.229 15.262 1.00 49.81 95 THR A C 1
ATOM 669 O O . THR A 1 95 ? 12.052 15.542 15.550 1.00 49.81 95 THR A O 1
ATOM 672 N N . GLY A 1 96 ? 13.608 13.953 15.293 1.00 52.81 96 GLY A N 1
ATOM 673 C CA . GLY A 1 96 ? 12.795 12.835 15.823 1.00 52.81 96 GLY A CA 1
ATOM 674 C C . GLY A 1 96 ? 12.307 11.803 14.786 1.00 52.81 96 GLY A C 1
ATOM 675 O O . GLY A 1 96 ? 12.612 11.938 13.601 1.00 52.81 96 GLY A O 1
ATOM 676 N N . PRO A 1 97 ? 11.606 10.729 15.218 1.00 49.38 97 PRO A N 1
ATOM 677 C CA . PRO A 1 97 ? 11.037 9.733 14.306 1.00 49.38 97 PRO A CA 1
ATOM 678 C C . PRO A 1 97 ? 10.020 10.388 13.351 1.00 49.38 97 PRO A C 1
ATOM 680 O O . PRO A 1 97 ? 9.318 11.311 13.763 1.00 49.38 97 PRO A O 1
ATOM 683 N N . PRO A 1 98 ? 9.944 9.946 12.083 1.00 51.19 98 PRO A N 1
ATOM 684 C CA . PRO A 1 98 ? 9.201 10.651 11.044 1.00 51.19 98 PRO A CA 1
ATOM 685 C C . PRO A 1 98 ? 7.694 10.675 11.338 1.00 51.19 98 PRO A C 1
ATOM 687 O O . PRO A 1 98 ? 7.077 9.630 11.550 1.00 51.19 98 PRO A O 1
ATOM 690 N N . GLU A 1 99 ? 7.106 11.873 11.324 1.00 52.06 99 GLU A N 1
ATOM 691 C CA . GLU A 1 99 ? 5.670 12.083 11.519 1.00 52.06 99 GLU A CA 1
ATOM 692 C C . GLU A 1 99 ? 4.910 11.814 10.203 1.00 52.06 99 GLU A C 1
ATOM 694 O O . GLU A 1 99 ? 5.339 12.284 9.142 1.00 52.06 99 GLU A O 1
ATOM 699 N N . PRO A 1 100 ? 3.818 11.028 10.228 1.00 55.88 100 PRO A N 1
ATOM 700 C CA . PRO A 1 100 ? 3.011 10.777 9.040 1.00 55.88 100 PRO A CA 1
ATOM 701 C C . PRO A 1 100 ? 2.153 12.001 8.678 1.00 55.88 100 PRO A C 1
ATOM 703 O O . PRO A 1 100 ? 1.395 12.505 9.501 1.00 55.88 100 PRO A O 1
ATOM 706 N N . VAL A 1 101 ? 2.218 12.435 7.418 1.00 71.38 101 VAL A N 1
ATOM 707 C CA . VAL A 1 101 ? 1.346 13.456 6.820 1.00 71.38 101 VAL A CA 1
ATOM 708 C C . VAL A 1 101 ? 0.251 12.763 6.011 1.00 71.38 101 VAL A C 1
ATOM 710 O O . VAL A 1 101 ? 0.533 11.991 5.092 1.00 71.38 101 VAL A O 1
ATOM 713 N N . LEU A 1 102 ? -1.005 13.051 6.349 1.00 72.12 102 LEU A N 1
ATOM 714 C CA . LEU A 1 102 ? -2.184 12.499 5.683 1.00 72.12 102 LEU A CA 1
ATOM 715 C C . LEU A 1 102 ? -2.668 13.459 4.588 1.00 72.12 102 LEU A C 1
ATOM 717 O O . LEU A 1 102 ? -2.963 14.620 4.867 1.00 72.12 102 LEU A O 1
ATOM 721 N N . HIS A 1 103 ? -2.783 12.973 3.352 1.00 69.19 103 HIS A N 1
ATOM 722 C CA . HIS A 1 103 ? -3.428 13.693 2.251 1.00 69.19 103 HIS A CA 1
ATOM 723 C C . HIS A 1 103 ? -4.794 13.066 1.958 1.00 69.19 103 HIS A C 1
ATOM 725 O O . HIS A 1 103 ? -4.889 11.845 1.802 1.00 69.19 103 HIS A O 1
ATOM 731 N N . THR A 1 104 ? -5.841 13.885 1.880 1.00 61.00 104 THR A N 1
ATOM 732 C CA . THR A 1 104 ? -7.200 13.451 1.523 1.00 61.00 104 THR A CA 1
ATOM 733 C C . THR A 1 104 ? -7.447 13.592 0.022 1.00 61.00 104 THR A C 1
ATOM 735 O O . THR A 1 104 ? -6.728 14.330 -0.656 1.00 61.00 104 THR A O 1
ATOM 738 N N . HIS A 1 105 ? -8.449 12.872 -0.487 1.00 55.59 105 HIS A N 1
ATOM 739 C CA . HIS A 1 105 ? -8.970 13.075 -1.844 1.00 55.59 105 HIS A CA 1
ATOM 740 C C . HIS A 1 105 ? -9.614 14.453 -2.034 1.00 55.59 105 HIS A C 1
ATOM 742 O O . HIS A 1 105 ? -10.105 15.025 -1.032 1.00 55.59 105 HIS A O 1
#

Solvent-accessible surface area (backbone atoms only — not comparable to full-atom values): 5699 Å² total; per-residue (Å²): 133,55,71,33,53,52,42,37,75,56,66,38,31,77,18,20,25,27,35,39,29,53,91,49,74,66,55,40,53,52,52,50,52,25,37,46,73,27,34,16,16,39,29,79,42,66,83,84,55,55,71,68,57,53,51,47,53,42,56,76,55,17,18,27,31,36,36,48,78,87,42,81,41,71,47,94,33,79,32,70,50,62,87,60,49,44,33,47,44,72,55,86,46,95,78,66,84,66,54,75,44,79,41,65,116

Mean predicted aligned error: 5.94 Å

Sequence (105 aa):
IGLGEQLRAVGVGEGAPVGVRAVDGADVMIAMTAVWAAGGVVIPVNHRWPAAEVGSVLRTTGAVAFVDEGAVRRLDGTGRHDPGTALVSWTSGTTGPPEPVLHTH

Secondary structure (DSSP, 8-state):
--HHHHHHHTT--TT-EEEEE-SSHHHHHHHHHHHHHTT-EEEE--TTS-HHHHHHHHHHTT-SEEEETTEEEE-S----PPTTEEEEEE---SSSSPPEEEEE-

Radius of gyration: 12.69 Å; Cα contacts (8 Å, |Δi|>4): 216; chains: 1; bounding box: 29×28×31 Å